Protein AF-A0A941FRT3-F1 (afdb_monomer)

InterPro domains:
  IPR001264 Glycosyl transferase, family 51 [PF00912] (46-87)
  IPR023346 Lysozyme-like domain superfamily [SSF53955] (35-87)
  IPR050396 Glycosyltransferase 51/Transpeptidase [PTHR32282] (4-87)

Organism: NCBI:txid450367

Solvent-accessible surface area (backbone atoms only — not comparable to full-atom values): 5741 Å² total; per-residue (Å²): 113,71,67,61,54,52,52,53,51,51,51,51,52,52,50,52,51,48,56,62,61,71,59,67,70,82,87,58,84,64,62,83,72,60,69,74,72,60,50,76,40,62,49,98,87,67,48,84,70,49,72,53,62,98,59,102,66,78,85,73,60,78,85,76,50,55,67,70,57,57,50,53,51,34,62,72,79,40,74,50,62,91,79,48,96,72,134

Foldseek 3Di:
DVVVVVVVVVVVVVVVVVVVVVPDDDDCVCVVVPQDDFQFDADPVGHGPDTDDPDPDDDDDPVPDDPVVVCVCCVPPPVCPVPDPDD

Mean predicted aligned error: 11.29 Å

Structure (mmCIF, N/CA/C/O backbone):
data_AF-A0A941FRT3-F1
#
_entry.id   AF-A0A941FRT3-F1
#
loop_
_atom_site.group_PDB
_atom_site.id
_atom_site.type_symbol
_atom_site.label_atom_id
_atom_site.label_alt_id
_atom_site.label_comp_id
_atom_site.label_asym_id
_atom_site.label_entity_id
_atom_site.label_seq_id
_atom_site.pdbx_PDB_ins_code
_atom_site.Cartn_x
_atom_site.Cartn_y
_atom_site.Cartn_z
_atom_site.occupancy
_atom_site.B_iso_or_equiv
_atom_site.auth_seq_id
_atom_site.auth_comp_id
_atom_site.auth_asym_id
_atom_site.auth_atom_id
_atom_site.pdbx_PDB_model_num
ATOM 1 N N . MET A 1 1 ? 31.499 -10.343 -47.137 1.00 62.75 1 MET A N 1
ATOM 2 C CA . MET A 1 1 ? 30.028 -10.460 -46.967 1.00 62.75 1 MET A CA 1
ATOM 3 C C . MET A 1 1 ? 29.638 -11.306 -45.753 1.00 62.75 1 MET A C 1
ATOM 5 O O . MET A 1 1 ? 28.957 -10.782 -44.887 1.00 62.75 1 MET A O 1
ATOM 9 N N . LYS A 1 2 ? 30.104 -12.560 -45.620 1.00 80.44 2 LYS A N 1
ATOM 10 C CA . LYS A 1 2 ? 29.734 -13.452 -44.496 1.00 80.44 2 LYS A CA 1
ATOM 11 C C . LYS A 1 2 ? 30.158 -12.940 -43.106 1.00 80.44 2 LYS A C 1
ATOM 13 O O . LYS A 1 2 ? 29.367 -12.997 -42.179 1.00 80.44 2 LYS A O 1
ATOM 18 N N . LEU A 1 3 ? 31.367 -12.382 -42.977 1.00 88.56 3 LEU A N 1
ATOM 19 C CA . LEU A 1 3 ? 31.876 -11.875 -41.693 1.00 88.56 3 LEU A CA 1
ATOM 20 C C . LEU A 1 3 ? 31.069 -10.675 -41.161 1.00 88.56 3 LEU A C 1
ATOM 22 O O . LEU A 1 3 ? 30.765 -10.618 -39.978 1.00 88.56 3 LEU A O 1
ATOM 26 N N . GLY A 1 4 ? 30.660 -9.757 -42.043 1.00 90.25 4 GLY A N 1
ATOM 27 C CA . GLY A 1 4 ? 29.823 -8.613 -41.665 1.00 90.25 4 GLY A CA 1
ATOM 28 C C . GLY A 1 4 ? 28.432 -9.033 -41.184 1.00 90.25 4 GLY A C 1
ATOM 29 O O . GLY A 1 4 ? 27.947 -8.506 -40.191 1.00 90.25 4 GLY A O 1
ATOM 30 N N . LEU A 1 5 ? 27.830 -10.041 -41.830 1.00 93.19 5 LEU A N 1
ATOM 31 C CA . LEU A 1 5 ? 26.552 -10.620 -41.401 1.00 93.19 5 LEU A CA 1
ATOM 32 C C . LEU A 1 5 ? 26.649 -11.225 -39.991 1.00 93.19 5 LEU A C 1
ATOM 34 O O . LEU A 1 5 ? 25.759 -11.024 -39.171 1.00 93.19 5 LEU A O 1
ATOM 38 N N . ILE A 1 6 ? 27.748 -11.928 -39.700 1.00 94.25 6 ILE A N 1
ATOM 39 C CA . ILE A 1 6 ? 27.993 -12.543 -38.388 1.00 94.25 6 ILE A CA 1
ATOM 40 C C . ILE A 1 6 ? 28.131 -11.472 -37.298 1.00 94.25 6 ILE A C 1
ATOM 42 O O . ILE A 1 6 ? 27.553 -11.622 -36.226 1.00 94.25 6 ILE A O 1
ATOM 46 N N . ILE A 1 7 ? 28.840 -10.375 -37.576 1.00 95.31 7 ILE A N 1
ATOM 47 C CA . ILE A 1 7 ? 29.008 -9.269 -36.620 1.00 95.31 7 ILE A CA 1
ATOM 48 C C . ILE A 1 7 ? 27.664 -8.591 -36.322 1.00 95.31 7 ILE A C 1
ATOM 50 O O . ILE A 1 7 ? 27.347 -8.348 -35.160 1.00 95.31 7 ILE A O 1
ATOM 54 N N . ILE A 1 8 ? 26.845 -8.337 -37.346 1.00 95.44 8 ILE A N 1
ATOM 55 C CA . ILE A 1 8 ? 25.513 -7.737 -37.170 1.00 95.44 8 ILE A CA 1
ATOM 56 C C . ILE A 1 8 ? 24.613 -8.647 -36.329 1.00 95.44 8 ILE A C 1
ATOM 58 O O . ILE A 1 8 ? 23.938 -8.173 -35.417 1.00 95.44 8 ILE A O 1
ATOM 62 N N . LEU A 1 9 ? 24.634 -9.956 -36.595 1.00 95.12 9 LEU A N 1
ATOM 63 C CA . LEU A 1 9 ? 23.851 -10.922 -35.831 1.00 95.12 9 LEU A CA 1
ATOM 64 C C . LEU A 1 9 ? 24.309 -10.987 -34.367 1.00 95.12 9 LEU A C 1
ATOM 66 O O . LEU A 1 9 ? 23.473 -11.023 -33.469 1.00 95.12 9 LEU A O 1
ATOM 70 N N . ALA A 1 10 ? 25.620 -10.941 -34.116 1.00 94.94 10 ALA A N 1
ATOM 71 C CA . ALA A 1 10 ? 26.166 -10.916 -32.762 1.00 94.94 10 ALA A CA 1
ATOM 72 C C . ALA A 1 10 ? 25.723 -9.662 -31.989 1.00 94.94 10 ALA A C 1
ATOM 74 O O . ALA A 1 10 ? 25.285 -9.771 -30.845 1.00 94.94 10 ALA A O 1
ATOM 75 N N . ILE A 1 11 ? 25.758 -8.486 -32.625 1.00 95.81 11 ILE A N 1
ATOM 76 C CA . ILE A 1 11 ? 25.280 -7.233 -32.021 1.00 95.81 11 ILE A CA 1
ATOM 77 C C . ILE A 1 11 ? 23.776 -7.307 -31.734 1.00 95.81 11 ILE A C 1
ATOM 79 O O . ILE A 1 11 ? 23.344 -6.896 -30.660 1.00 95.81 11 ILE A O 1
ATOM 83 N N . ALA A 1 12 ? 22.980 -7.869 -32.648 1.00 95.38 12 ALA A N 1
ATOM 84 C CA . ALA A 1 12 ? 21.541 -8.028 -32.452 1.00 95.38 12 ALA A CA 1
ATOM 85 C C . ALA A 1 12 ? 21.214 -8.964 -31.276 1.00 95.38 12 ALA A C 1
ATOM 87 O O . ALA A 1 12 ? 20.328 -8.658 -30.483 1.00 95.38 12 ALA A O 1
ATOM 88 N N . VAL A 1 13 ? 21.948 -10.071 -31.125 1.00 95.75 13 VAL A N 1
ATOM 89 C CA . VAL A 1 13 ? 21.770 -11.012 -30.006 1.00 95.75 13 VAL A CA 1
ATOM 90 C C . VAL A 1 13 ? 22.162 -10.368 -28.677 1.00 95.75 13 VAL A C 1
ATOM 92 O O . VAL A 1 13 ? 21.411 -10.471 -27.709 1.00 95.75 13 VAL A O 1
ATOM 95 N N . VAL A 1 14 ? 23.295 -9.661 -28.630 1.00 95.06 14 VAL A N 1
ATOM 96 C CA . VAL A 1 14 ? 23.726 -8.934 -27.425 1.00 95.06 14 VAL A CA 1
ATOM 97 C C . VAL A 1 14 ? 22.732 -7.823 -27.074 1.00 95.06 14 VAL A C 1
ATOM 99 O O . VAL A 1 14 ? 22.383 -7.673 -25.907 1.00 95.06 14 VAL A O 1
ATOM 102 N N . GLY A 1 15 ? 22.227 -7.091 -28.070 1.00 92.50 15 GLY A N 1
ATOM 103 C CA . GLY A 1 15 ? 21.216 -6.049 -27.885 1.00 92.50 15 GLY A CA 1
ATOM 104 C C . GLY A 1 15 ? 19.864 -6.592 -27.414 1.00 92.50 15 GLY A C 1
ATOM 105 O O . GLY A 1 15 ? 19.245 -6.022 -26.524 1.00 92.50 15 GLY A O 1
ATOM 106 N N . ALA A 1 16 ? 19.409 -7.723 -27.953 1.00 90.31 16 ALA A N 1
ATOM 107 C CA . ALA A 1 16 ? 18.190 -8.374 -27.480 1.00 90.31 16 ALA A CA 1
ATOM 108 C C . ALA A 1 16 ? 18.359 -8.907 -26.047 1.00 90.31 16 ALA A C 1
ATOM 110 O O . ALA A 1 16 ? 17.481 -8.715 -25.209 1.00 90.31 16 ALA A O 1
ATOM 111 N N . GLY A 1 17 ? 19.504 -9.528 -25.748 1.00 88.62 17 GLY A N 1
ATOM 112 C CA . GLY A 1 17 ? 19.826 -10.027 -24.413 1.00 88.62 17 GLY A CA 1
ATOM 113 C C . GLY A 1 17 ? 19.911 -8.914 -23.368 1.00 88.62 17 GLY A C 1
ATOM 114 O O . GLY A 1 17 ? 19.378 -9.070 -22.272 1.00 88.62 17 GLY A O 1
ATOM 115 N N . SER A 1 18 ? 20.511 -7.771 -23.711 1.00 85.50 18 SER A N 1
ATOM 116 C CA . SER A 1 18 ? 20.583 -6.622 -22.805 1.00 85.50 18 SER A CA 1
ATOM 117 C C . SER A 1 18 ? 19.204 -6.015 -22.549 1.00 85.50 18 SER A C 1
ATOM 119 O O . SER A 1 18 ? 18.866 -5.768 -21.395 1.00 85.50 18 SER A O 1
ATOM 121 N N . LEU A 1 19 ? 18.366 -5.856 -23.579 1.00 83.38 19 LEU A N 1
ATOM 122 C CA . LEU A 1 19 ? 16.989 -5.375 -23.412 1.00 83.38 19 LEU A CA 1
ATOM 123 C C . LEU A 1 19 ? 16.174 -6.284 -22.484 1.00 83.38 19 LEU A C 1
ATOM 125 O O . LEU A 1 19 ? 15.441 -5.782 -21.639 1.00 83.38 19 LEU A O 1
ATOM 129 N N . LEU A 1 20 ? 16.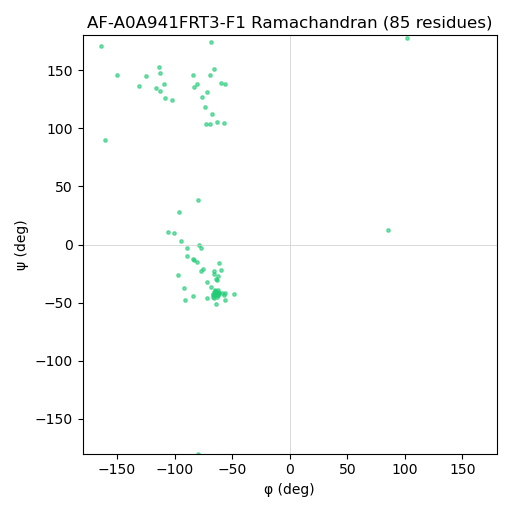318 -7.606 -22.609 1.00 81.38 20 LEU A N 1
ATOM 130 C CA . LEU A 1 20 ? 15.650 -8.564 -21.724 1.00 81.38 20 LEU A CA 1
ATOM 131 C C . LEU A 1 20 ? 16.202 -8.525 -20.292 1.00 81.38 20 LEU A C 1
ATOM 133 O O . LEU A 1 20 ? 15.431 -8.649 -19.346 1.00 81.38 20 LEU A O 1
ATOM 137 N N . TYR A 1 21 ? 17.510 -8.319 -20.124 1.00 80.81 21 TYR A N 1
ATOM 138 C CA . TYR A 1 21 ? 18.143 -8.195 -18.810 1.00 80.81 21 TYR A CA 1
ATOM 139 C C . TYR A 1 21 ? 17.677 -6.938 -18.061 1.00 80.81 21 TYR A C 1
ATOM 141 O O . TYR A 1 21 ? 17.291 -7.016 -16.898 1.00 80.81 21 TYR A O 1
ATOM 149 N N . PHE A 1 22 ? 17.635 -5.789 -18.742 1.00 76.12 22 PHE A N 1
ATOM 150 C CA . PHE A 1 22 ? 17.200 -4.515 -18.156 1.00 76.12 22 PHE A CA 1
ATOM 151 C C . PHE A 1 22 ? 15.676 -4.380 -18.014 1.00 76.12 22 PHE A C 1
ATOM 153 O O . PHE A 1 22 ? 15.204 -3.393 -17.461 1.00 76.12 22 PHE A O 1
ATOM 160 N N . ARG A 1 23 ? 14.894 -5.365 -18.474 1.00 70.94 23 ARG A N 1
ATOM 161 C CA . ARG A 1 23 ? 13.441 -5.427 -18.247 1.00 70.94 23 ARG A CA 1
ATOM 162 C C . ARG A 1 23 ? 13.044 -5.930 -16.859 1.00 70.94 23 ARG A C 1
ATOM 164 O O . ARG A 1 23 ? 11.846 -6.017 -16.598 1.00 70.94 23 ARG A O 1
ATOM 171 N N . GLN A 1 24 ? 13.988 -6.281 -15.984 1.00 67.31 24 GLN A N 1
ATOM 172 C CA . GLN A 1 24 ? 13.650 -6.598 -14.596 1.00 67.31 24 GLN A CA 1
ATOM 173 C C . GLN A 1 24 ? 13.061 -5.347 -13.930 1.00 67.31 24 GLN A C 1
ATOM 175 O O . GLN A 1 24 ? 13.769 -4.379 -13.667 1.00 67.31 24 GLN A O 1
ATOM 180 N N . GLY A 1 25 ? 11.740 -5.351 -13.736 1.00 68.88 25 GLY A N 1
ATOM 181 C CA . GLY A 1 25 ? 11.032 -4.325 -12.976 1.00 68.88 25 GLY A CA 1
ATOM 182 C C . GLY A 1 25 ? 11.382 -4.391 -11.488 1.00 68.88 25 GLY A C 1
ATOM 183 O O . GLY A 1 25 ? 12.081 -5.300 -11.040 1.00 68.88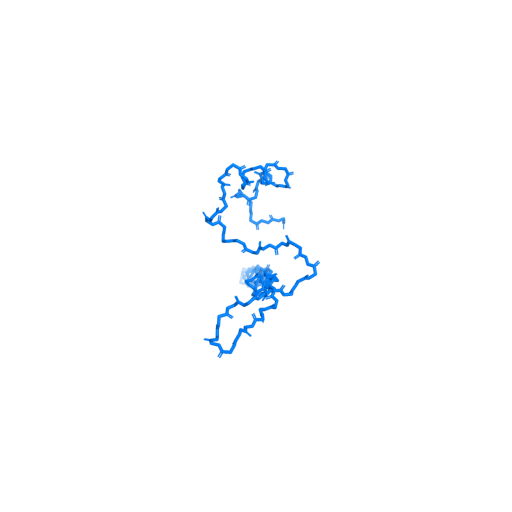 25 GLY A O 1
ATOM 184 N N . ALA A 1 26 ? 10.889 -3.426 -10.715 1.00 70.00 26 ALA A N 1
ATOM 185 C CA . ALA A 1 26 ? 11.024 -3.458 -9.264 1.00 70.00 26 ALA A CA 1
ATOM 186 C C . ALA A 1 26 ? 10.354 -4.719 -8.685 1.00 70.00 26 ALA A C 1
ATOM 188 O O . ALA A 1 26 ? 9.266 -5.101 -9.120 1.00 70.00 26 ALA A O 1
ATOM 189 N N . ASP A 1 27 ? 10.992 -5.353 -7.698 1.00 72.06 27 ASP A N 1
ATOM 190 C CA . ASP A 1 27 ? 10.362 -6.426 -6.931 1.00 72.06 27 ASP A CA 1
ATOM 191 C C . ASP A 1 27 ? 9.250 -5.831 -6.059 1.00 72.06 27 ASP A C 1
ATOM 193 O O . ASP A 1 27 ? 9.500 -5.170 -5.050 1.00 72.06 27 ASP A O 1
ATOM 197 N N . ILE A 1 28 ? 8.008 -6.038 -6.493 1.00 70.31 28 ILE A N 1
ATOM 198 C CA . ILE A 1 28 ? 6.802 -5.538 -5.828 1.00 70.31 28 ILE A CA 1
ATOM 199 C C . ILE A 1 28 ? 6.184 -6.557 -4.868 1.00 70.31 28 ILE A C 1
ATOM 201 O O . ILE A 1 28 ? 5.150 -6.271 -4.266 1.00 70.31 28 ILE A O 1
ATOM 205 N N . SER A 1 29 ? 6.810 -7.722 -4.679 1.00 72.19 29 SER A N 1
ATOM 206 C CA . SER A 1 29 ? 6.267 -8.815 -3.854 1.00 72.19 29 SER A CA 1
ATOM 207 C C . SER A 1 29 ? 6.023 -8.401 -2.396 1.00 72.19 29 SER A C 1
ATOM 209 O O . SER A 1 29 ? 5.218 -9.002 -1.690 1.00 72.19 29 SER A O 1
ATOM 211 N N . HIS A 1 30 ? 6.702 -7.349 -1.933 1.00 67.12 30 HIS A N 1
ATOM 212 C CA . HIS A 1 30 ? 6.568 -6.814 -0.580 1.00 67.12 30 HIS A CA 1
ATOM 213 C C . HIS A 1 30 ? 5.484 -5.735 -0.423 1.00 67.12 30 HIS A C 1
ATOM 215 O O . HIS A 1 30 ? 5.155 -5.387 0.711 1.00 67.12 30 HIS A O 1
ATOM 221 N N . LEU A 1 31 ? 4.905 -5.219 -1.515 1.00 68.00 31 LEU A N 1
ATOM 222 C CA . LEU A 1 31 ? 3.882 -4.168 -1.445 1.00 68.00 31 LEU A CA 1
ATOM 223 C C . LEU A 1 31 ? 2.543 -4.689 -0.905 1.00 68.00 31 LEU A C 1
ATOM 225 O O . LEU A 1 31 ? 1.863 -3.963 -0.183 1.00 68.00 31 LEU A O 1
ATOM 22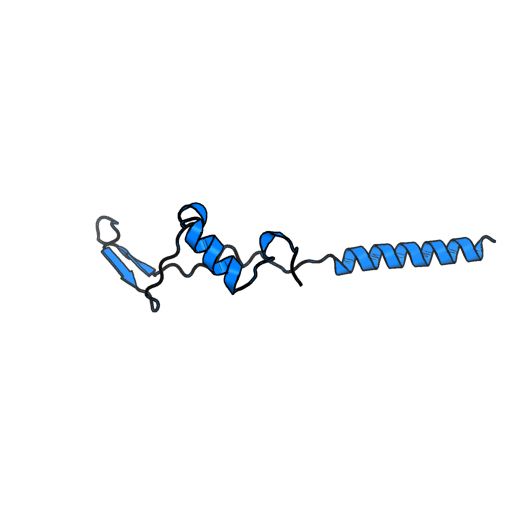9 N N . GLU A 1 32 ? 2.192 -5.951 -1.170 1.00 61.31 32 GLU A N 1
ATOM 230 C CA . GLU A 1 32 ? 0.919 -6.528 -0.703 1.00 61.31 32 GLU A CA 1
ATOM 231 C C . GLU A 1 32 ? 0.830 -6.658 0.826 1.00 61.31 32 GLU A C 1
ATOM 233 O O . GLU A 1 32 ? -0.257 -6.603 1.390 1.00 61.31 32 GLU A O 1
ATOM 238 N N . ASN A 1 33 ? 1.967 -6.764 1.521 1.00 56.94 33 ASN A N 1
ATOM 239 C CA . ASN A 1 33 ? 2.013 -6.976 2.973 1.00 56.94 33 ASN A CA 1
ATOM 240 C C . ASN A 1 33 ? 2.293 -5.693 3.778 1.00 56.94 33 ASN A C 1
ATOM 242 O O . ASN A 1 33 ? 2.568 -5.757 4.975 1.00 56.94 33 ASN A O 1
ATOM 246 N N . SER A 1 34 ? 2.267 -4.521 3.136 1.00 56.25 34 SER A N 1
ATOM 247 C CA . SER A 1 34 ? 2.722 -3.265 3.749 1.00 56.25 34 SER A CA 1
ATOM 248 C C . SER A 1 34 ? 1.680 -2.562 4.625 1.00 56.25 34 SER A C 1
ATOM 250 O O . SER A 1 34 ? 2.038 -1.616 5.336 1.00 56.25 34 SER A O 1
ATOM 252 N N . LEU A 1 35 ? 0.403 -2.944 4.577 1.00 63.00 35 LEU A N 1
ATOM 253 C CA . LEU A 1 35 ? -0.591 -2.309 5.438 1.00 63.00 35 LEU A CA 1
ATOM 254 C C . LEU A 1 35 ? -0.354 -2.795 6.870 1.00 63.00 35 LEU A C 1
ATOM 256 O O . LEU A 1 35 ? -0.663 -3.934 7.207 1.00 63.00 35 LEU A O 1
ATOM 260 N N . GLN A 1 36 ? 0.240 -1.936 7.703 1.00 62.53 36 GLN A N 1
ATOM 261 C CA . GLN A 1 36 ? 0.416 -2.201 9.129 1.00 62.53 36 GLN A CA 1
ATOM 262 C C . GLN A 1 36 ? -0.956 -2.461 9.750 1.00 62.53 36 GLN A C 1
ATOM 264 O O . GLN A 1 36 ? -1.737 -1.534 9.957 1.00 62.53 36 GLN A O 1
ATOM 269 N N . GLN A 1 37 ? -1.254 -3.727 10.029 1.00 69.88 37 GLN A N 1
ATOM 270 C CA . GLN A 1 37 ? -2.453 -4.093 10.764 1.00 69.88 37 GLN A CA 1
ATOM 271 C C . GLN A 1 37 ? -2.182 -3.951 12.264 1.00 69.88 37 GLN A C 1
ATOM 273 O O . GLN A 1 37 ? -1.113 -4.350 12.739 1.00 69.88 37 GLN A O 1
ATOM 278 N N . PRO A 1 38 ? -3.118 -3.363 13.023 1.00 80.19 38 PRO A N 1
ATOM 279 C CA . PRO A 1 38 ? -2.964 -3.243 14.460 1.00 80.19 38 PRO A CA 1
ATOM 280 C C . PRO A 1 38 ? -2.993 -4.630 15.120 1.00 80.19 38 PRO A C 1
ATOM 282 O O . PRO A 1 38 ? -3.652 -5.554 14.640 1.00 80.19 38 PRO A O 1
ATOM 285 N N . THR A 1 39 ? -2.318 -4.782 16.259 1.00 86.56 39 THR A N 1
ATOM 286 C CA . THR A 1 39 ? -2.362 -6.035 17.027 1.00 86.56 39 THR A CA 1
ATOM 287 C C . THR A 1 39 ? -3.715 -6.163 17.725 1.00 86.56 39 THR A C 1
ATOM 289 O O . THR A 1 39 ? -4.043 -5.333 18.572 1.00 86.56 39 THR A O 1
ATOM 292 N N . GLY A 1 40 ? -4.491 -7.201 17.409 1.00 89.25 40 GLY A N 1
ATOM 293 C CA . GLY A 1 40 ? -5.783 -7.475 18.050 1.00 89.25 40 GLY A CA 1
ATOM 294 C C . GLY A 1 40 ? -5.655 -8.169 19.412 1.00 89.25 40 GLY A C 1
ATOM 295 O O . GLY A 1 40 ? -4.855 -9.089 19.578 1.00 89.25 40 GLY A O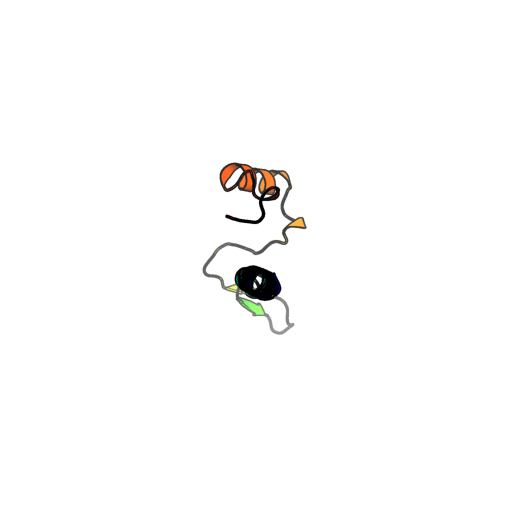 1
ATOM 296 N N . ILE A 1 41 ? -6.465 -7.744 20.378 1.00 92.69 41 ILE A N 1
ATOM 297 C CA . ILE A 1 41 ? -6.660 -8.372 21.690 1.00 92.69 41 ILE A CA 1
ATOM 298 C C . ILE A 1 41 ? -8.045 -9.019 21.688 1.00 92.69 41 ILE A C 1
ATOM 300 O O . ILE A 1 41 ? -9.031 -8.332 21.425 1.00 92.69 41 ILE A O 1
ATOM 304 N N . TYR A 1 42 ? -8.120 -10.308 22.016 1.00 95.75 42 TYR A N 1
ATOM 305 C CA . TYR A 1 42 ? -9.357 -11.091 21.997 1.00 95.75 42 TYR A CA 1
ATOM 306 C C . TYR A 1 42 ? -9.790 -11.498 23.411 1.00 95.75 42 TYR A C 1
ATOM 308 O O . TYR A 1 42 ? -8.941 -11.701 24.283 1.00 95.75 42 TYR A O 1
ATOM 316 N N . ASP A 1 43 ? -11.100 -11.595 23.637 1.00 95.88 43 ASP A N 1
ATOM 317 C CA . ASP A 1 43 ? -11.668 -12.125 24.880 1.00 95.88 43 ASP A CA 1
ATOM 318 C C . ASP A 1 43 ? -11.659 -13.670 24.920 1.00 95.88 43 ASP A C 1
ATOM 320 O O . ASP A 1 43 ? -11.179 -14.338 24.003 1.00 95.88 43 ASP A O 1
ATOM 324 N N . LEU A 1 44 ? -12.163 -14.249 26.018 1.00 96.56 44 LEU A N 1
ATOM 325 C CA . LEU A 1 44 ? -12.214 -15.706 26.219 1.00 96.56 44 LEU A CA 1
ATOM 326 C C . LEU A 1 44 ? -13.147 -16.423 25.233 1.00 96.56 44 LEU A C 1
ATOM 328 O O . LEU A 1 44 ? -12.964 -17.615 24.991 1.00 96.56 44 LEU A O 1
ATOM 332 N N . ASP A 1 45 ? -14.116 -15.702 24.672 1.00 96.88 45 ASP A N 1
ATOM 333 C CA . ASP A 1 45 ? -15.074 -16.211 23.693 1.00 96.88 45 ASP A CA 1
ATOM 334 C C . ASP A 1 45 ? -14.548 -16.055 22.250 1.00 96.88 45 ASP A C 1
ATOM 336 O O . ASP A 1 45 ? -15.178 -16.518 21.299 1.00 96.88 45 ASP A O 1
ATOM 340 N N . GLY A 1 46 ? -13.369 -15.442 22.079 1.00 94.62 46 GLY A N 1
ATOM 341 C CA . GLY A 1 46 ? -12.714 -15.219 20.792 1.00 94.62 46 GLY A CA 1
ATOM 342 C C . GLY A 1 46 ? -13.165 -13.951 20.064 1.00 94.62 46 GLY A C 1
ATOM 343 O O . GLY A 1 46 ? -12.832 -13.787 18.889 1.00 94.62 46 GLY A O 1
ATOM 344 N N . ASN A 1 47 ? -13.891 -13.042 20.721 1.00 96.19 47 ASN A N 1
ATOM 345 C CA . ASN A 1 47 ? -14.297 -11.771 20.119 1.00 96.19 47 ASN A CA 1
ATOM 346 C C . ASN A 1 47 ? -13.185 -10.724 20.240 1.00 96.19 47 ASN A C 1
ATOM 348 O O . ASN A 1 47 ? -12.460 -10.680 21.236 1.00 96.19 47 ASN A O 1
ATOM 352 N N . LEU A 1 48 ? -13.063 -9.847 19.238 1.00 91.75 48 LEU A N 1
ATOM 353 C CA . LEU A 1 48 ? -12.112 -8.736 19.268 1.00 91.75 48 LEU A CA 1
ATOM 354 C C . LEU A 1 48 ? -12.530 -7.725 20.345 1.00 91.75 48 LEU A C 1
ATOM 356 O O . LEU A 1 48 ? -13.546 -7.046 20.214 1.00 91.75 48 LEU A O 1
ATOM 360 N N . ALA A 1 49 ? -11.726 -7.615 21.397 1.00 92.75 49 ALA A N 1
ATOM 361 C CA . ALA A 1 49 ? -11.973 -6.722 22.522 1.00 92.75 49 ALA A CA 1
ATOM 362 C C . ALA A 1 49 ? -11.305 -5.352 22.336 1.00 92.75 49 ALA A C 1
ATOM 364 O O . ALA A 1 49 ? -11.855 -4.332 22.749 1.00 92.75 49 ALA A O 1
ATOM 365 N N . SER A 1 50 ? -10.100 -5.313 21.755 1.00 88.88 50 SER A N 1
ATOM 366 C CA . SER A 1 50 ? -9.354 -4.069 21.525 1.00 88.88 50 SER A CA 1
ATOM 367 C C . SER A 1 50 ? -8.221 -4.259 20.514 1.00 88.88 50 SER A C 1
ATOM 369 O O . SER A 1 50 ? -7.882 -5.382 20.148 1.00 88.88 50 SER A O 1
ATOM 371 N N . THR A 1 51 ? -7.603 -3.161 20.085 1.00 87.19 51 THR A N 1
ATOM 372 C CA . THR A 1 51 ? -6.461 -3.140 19.166 1.00 87.19 51 THR A CA 1
ATOM 373 C C . THR A 1 51 ? -5.338 -2.258 19.706 1.00 87.19 51 THR A C 1
ATOM 375 O O . THR A 1 51 ? -5.589 -1.137 20.151 1.00 87.19 51 THR A O 1
ATOM 378 N N . ILE A 1 52 ? -4.091 -2.722 19.622 1.00 86.56 52 ILE A N 1
ATOM 379 C CA . ILE A 1 52 ? -2.895 -1.931 19.933 1.00 86.56 52 ILE A CA 1
ATOM 380 C C . ILE A 1 52 ? -2.246 -1.474 18.628 1.00 86.56 52 ILE A C 1
ATOM 382 O O . ILE A 1 52 ? -1.865 -2.289 17.788 1.00 86.56 52 ILE A O 1
ATOM 386 N N . THR A 1 53 ? -2.061 -0.163 18.491 1.00 79.56 53 THR A N 1
ATOM 387 C CA . THR A 1 53 ? -1.309 0.446 17.392 1.00 79.56 53 THR A CA 1
ATOM 388 C C . THR A 1 53 ? -0.647 1.742 17.845 1.00 79.56 53 THR A C 1
ATOM 390 O O . THR A 1 53 ? -1.185 2.469 18.680 1.00 79.56 53 THR A O 1
ATOM 393 N N . ALA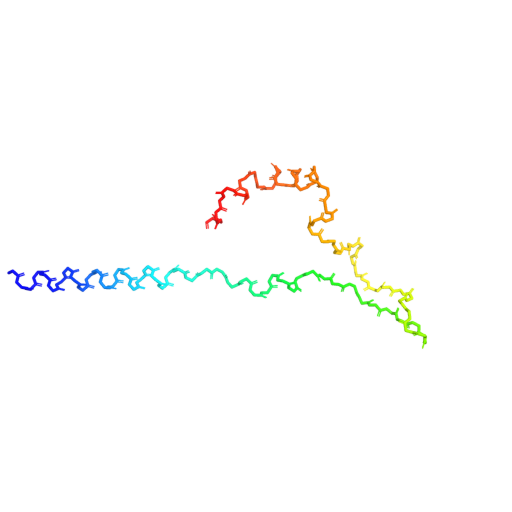 A 1 54 ? 0.534 2.032 17.296 1.00 76.88 54 ALA A N 1
ATOM 394 C CA . ALA A 1 54 ? 1.205 3.318 17.482 1.00 76.88 54 ALA A CA 1
ATOM 395 C C . ALA A 1 54 ? 0.559 4.439 16.646 1.00 76.88 54 ALA A C 1
ATOM 397 O O . ALA A 1 54 ? 0.705 5.615 16.972 1.00 76.88 54 ALA A O 1
ATOM 398 N N . ASN A 1 55 ? -0.177 4.073 15.593 1.00 71.06 55 ASN A N 1
ATOM 399 C CA . ASN A 1 55 ? -0.788 4.990 14.638 1.00 71.06 55 ASN A CA 1
ATOM 400 C C . ASN A 1 55 ? -2.313 4.883 14.698 1.00 71.06 55 ASN A C 1
ATOM 402 O O . ASN A 1 55 ? -2.857 3.784 14.653 1.00 71.06 55 ASN A O 1
ATOM 406 N N . LYS A 1 56 ? -3.020 6.018 14.719 1.00 72.31 56 LYS A N 1
ATOM 407 C CA . LYS A 1 56 ? -4.493 6.068 14.612 1.00 72.31 56 LYS A CA 1
ATOM 408 C C . LYS A 1 56 ? -4.980 5.915 13.163 1.00 72.31 56 LYS A C 1
ATOM 410 O O . LYS A 1 56 ? -5.895 6.615 12.741 1.00 72.31 56 LYS A O 1
ATOM 415 N N . SER A 1 57 ? -4.321 5.056 12.400 1.00 74.31 57 SER A N 1
ATOM 416 C CA . SER A 1 57 ? -4.626 4.815 10.995 1.00 74.31 57 SER A CA 1
ATOM 417 C C . SER A 1 57 ? -5.159 3.401 10.863 1.00 74.31 57 SER A C 1
ATOM 419 O O . SER A 1 57 ? -4.553 2.467 11.386 1.00 74.31 57 SER A O 1
ATOM 421 N N . GLU A 1 58 ? -6.267 3.253 10.154 1.00 75.12 58 GLU A N 1
ATOM 422 C CA . GLU A 1 58 ? -6.832 1.954 9.810 1.00 75.12 58 GLU A CA 1
ATOM 423 C C . GLU A 1 58 ? -6.638 1.724 8.312 1.00 75.12 58 GLU A C 1
ATOM 425 O O . GLU A 1 58 ? -6.776 2.647 7.506 1.00 75.12 58 GLU A O 1
ATOM 430 N N . GLY A 1 59 ? -6.257 0.501 7.944 1.00 77.50 59 GLY A N 1
ATOM 431 C CA . GLY A 1 59 ? -6.229 0.093 6.546 1.00 77.50 59 GLY A CA 1
ATOM 432 C C . GLY A 1 59 ? -7.658 -0.077 6.042 1.00 77.50 59 GLY A C 1
ATOM 433 O O . GLY A 1 59 ? -8.457 -0.744 6.690 1.00 77.50 59 GLY A O 1
ATOM 434 N N . VAL A 1 60 ? -7.959 0.513 4.891 1.00 84.88 60 VAL A N 1
ATOM 435 C CA . VAL A 1 60 ? -9.253 0.410 4.211 1.00 84.88 60 VAL A CA 1
ATOM 436 C C . VAL A 1 60 ? -9.015 -0.090 2.791 1.00 84.88 60 VAL A C 1
ATOM 438 O O . VAL A 1 60 ? -7.974 0.224 2.198 1.00 84.88 60 VAL A O 1
ATOM 441 N N . ALA A 1 61 ? -9.930 -0.893 2.249 1.00 86.69 61 ALA A N 1
ATOM 442 C CA . ALA A 1 61 ? -9.782 -1.371 0.884 1.00 86.69 61 ALA A CA 1
ATOM 443 C C . ALA A 1 61 ? -9.974 -0.211 -0.112 1.00 86.69 61 ALA A C 1
ATOM 445 O O . ALA A 1 61 ? -10.735 0.728 0.120 1.00 86.69 61 ALA A O 1
ATOM 446 N N . ILE A 1 62 ? -9.243 -0.234 -1.230 1.00 90.12 62 ILE A N 1
ATOM 447 C CA . ILE A 1 62 ? -9.223 0.876 -2.202 1.00 90.12 62 ILE A CA 1
ATOM 448 C C . ILE A 1 62 ? -10.596 1.147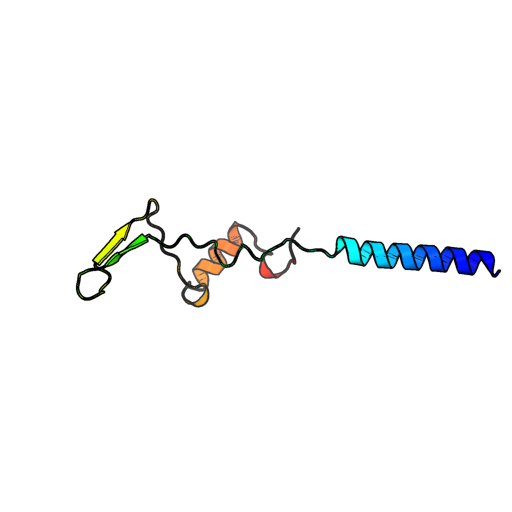 -2.842 1.00 90.12 62 ILE A C 1
ATOM 450 O O . ILE A 1 62 ? -10.884 2.269 -3.262 1.00 90.12 62 ILE A O 1
ATOM 454 N N . ASP A 1 63 ? -11.442 0.126 -2.924 1.00 94.00 63 ASP A N 1
ATOM 455 C CA . ASP A 1 63 ? -12.813 0.178 -3.431 1.00 94.00 63 ASP A CA 1
ATOM 456 C C . ASP A 1 63 ? -13.802 0.795 -2.433 1.00 94.00 63 ASP A C 1
ATOM 458 O O . ASP A 1 63 ? -14.816 1.354 -2.851 1.00 94.00 63 ASP A O 1
ATOM 462 N N . GLU A 1 64 ? -13.478 0.785 -1.141 1.00 95.31 64 GLU A N 1
ATOM 463 C CA . GLU A 1 64 ? -14.235 1.485 -0.098 1.00 95.31 64 GLU A CA 1
ATOM 464 C C . GLU A 1 64 ? -13.892 2.988 -0.037 1.00 95.31 64 GLU A C 1
ATOM 466 O O . GLU A 1 64 ? -14.631 3.778 0.557 1.00 95.31 64 GLU A O 1
ATOM 471 N N . ILE A 1 65 ? -12.792 3.418 -0.673 1.00 94.69 65 ILE A N 1
ATOM 472 C CA . ILE A 1 65 ? -12.379 4.825 -0.695 1.00 94.69 65 ILE A CA 1
ATOM 473 C C . ILE A 1 65 ? -13.248 5.629 -1.680 1.00 94.69 65 ILE A C 1
ATOM 475 O O . ILE A 1 65 ? -13.294 5.306 -2.874 1.00 94.69 65 ILE A O 1
ATOM 479 N N . PRO A 1 66 ? -13.870 6.746 -1.241 1.00 97.56 66 PRO A N 1
ATOM 480 C CA . PRO A 1 66 ? -14.651 7.603 -2.122 1.00 97.56 66 PRO A CA 1
ATOM 481 C C . PRO A 1 66 ? -13.853 8.106 -3.326 1.00 97.56 66 PRO A C 1
ATOM 483 O O . PRO A 1 66 ? -12.715 8.559 -3.202 1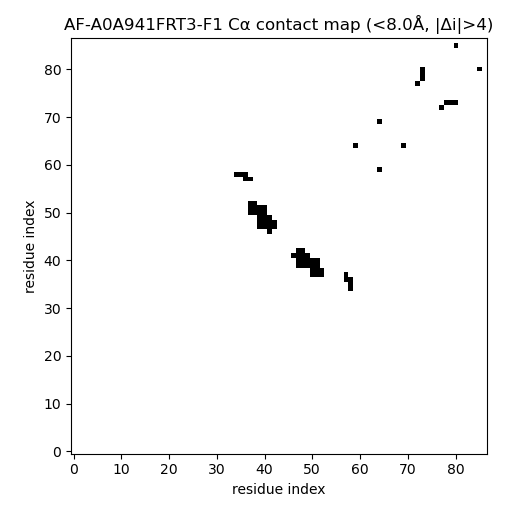.00 97.56 66 PRO A O 1
ATOM 486 N N . GLU A 1 67 ? -14.490 8.108 -4.496 1.00 97.12 67 GLU A N 1
ATOM 487 C CA . GLU A 1 67 ? -13.845 8.487 -5.758 1.00 97.12 67 GLU A CA 1
ATOM 488 C C . GLU A 1 67 ? -13.218 9.888 -5.713 1.00 97.12 67 GLU A C 1
ATOM 490 O O . GLU A 1 67 ? -12.078 10.078 -6.127 1.00 97.12 67 GLU A O 1
ATOM 495 N N . HIS A 1 68 ? -13.912 10.852 -5.106 1.00 97.81 68 HIS A N 1
ATOM 496 C CA . HIS A 1 68 ? -13.400 12.213 -4.946 1.00 97.81 68 HIS A CA 1
ATOM 497 C C . HIS A 1 68 ? -12.137 12.282 -4.069 1.00 97.81 68 HIS A C 1
ATOM 499 O O . HIS A 1 68 ? -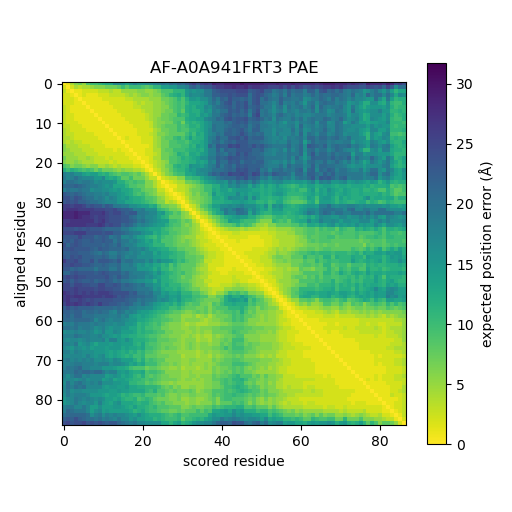11.291 13.143 -4.294 1.00 97.81 68 HIS A O 1
ATOM 505 N N . MET A 1 69 ? -11.983 11.384 -3.088 1.00 96.88 69 MET A N 1
ATOM 506 C CA . MET A 1 69 ? -10.785 11.329 -2.246 1.00 96.88 69 MET A CA 1
ATOM 507 C C . MET A 1 69 ? -9.596 10.798 -3.050 1.00 96.88 69 MET A C 1
ATOM 509 O O . MET A 1 69 ? -8.532 11.415 -3.031 1.00 96.88 69 MET A O 1
ATOM 513 N N . LYS A 1 70 ? -9.791 9.708 -3.808 1.00 96.94 70 LYS A N 1
ATOM 514 C CA . LYS A 1 70 ? -8.757 9.166 -4.708 1.00 96.94 70 LYS A CA 1
ATOM 515 C C . LYS A 1 70 ? -8.299 10.233 -5.702 1.00 96.94 70 LYS A C 1
ATOM 517 O O . LYS A 1 70 ? -7.105 10.485 -5.831 1.00 96.94 70 LYS A O 1
ATOM 522 N N . GLN A 1 71 ? -9.250 10.924 -6.331 1.00 97.25 71 GLN A N 1
ATOM 523 C CA . GLN A 1 71 ? -8.965 11.998 -7.282 1.00 97.25 71 GLN A CA 1
ATOM 524 C C . GLN A 1 71 ? -8.226 13.178 -6.646 1.00 97.25 71 GLN A C 1
ATOM 526 O O . GLN A 1 71 ? -7.325 13.723 -7.278 1.00 97.25 71 GLN A O 1
ATOM 531 N N . ALA A 1 72 ? -8.564 13.564 -5.411 1.00 97.69 72 ALA A N 1
ATOM 532 C CA . ALA A 1 72 ? -7.880 14.648 -4.711 1.00 97.69 72 ALA A CA 1
ATOM 533 C C . ALA A 1 72 ? -6.399 14.323 -4.462 1.00 97.69 72 ALA A C 1
ATOM 535 O O . ALA A 1 72 ? -5.542 15.158 -4.746 1.00 97.69 72 ALA A O 1
ATOM 536 N N . VAL A 1 73 ? -6.098 13.105 -3.996 1.00 97.12 73 VAL A N 1
ATOM 537 C CA . VAL A 1 73 ? -4.715 12.650 -3.770 1.00 97.12 73 VAL A CA 1
ATOM 538 C C . VAL A 1 73 ? -3.950 12.585 -5.089 1.00 97.12 73 VAL A C 1
ATOM 540 O O . VAL A 1 73 ? -2.891 13.196 -5.203 1.00 97.12 73 VAL A O 1
ATOM 543 N N . VAL A 1 74 ? -4.512 11.918 -6.105 1.00 96.62 74 VAL A N 1
ATOM 544 C CA . VAL A 1 74 ? -3.889 11.796 -7.434 1.00 96.62 74 VAL A CA 1
ATOM 545 C C . VAL A 1 74 ? -3.620 13.177 -8.032 1.00 96.62 74 VAL A C 1
ATOM 547 O O . VAL A 1 74 ? -2.526 13.435 -8.506 1.00 96.62 74 VAL A O 1
ATOM 550 N N . SER A 1 75 ? -4.560 14.118 -7.935 1.00 97.06 75 SER A N 1
ATOM 551 C CA . SER A 1 75 ? -4.378 15.465 -8.495 1.00 97.06 75 SER A CA 1
ATOM 552 C C . SER A 1 75 ? -3.238 16.260 -7.841 1.00 97.06 75 SER A C 1
ATOM 554 O O . SER A 1 75 ? -2.658 17.118 -8.505 1.00 97.06 75 SER A O 1
ATOM 556 N N . ILE A 1 76 ? -2.937 16.013 -6.560 1.00 97.56 76 ILE A N 1
ATOM 557 C CA . ILE A 1 76 ? -1.916 16.745 -5.793 1.00 97.56 76 ILE A CA 1
ATOM 558 C C . ILE A 1 76 ? -0.546 16.068 -5.887 1.00 97.56 76 ILE A C 1
ATOM 560 O O . ILE A 1 76 ? 0.446 16.751 -6.131 1.00 97.56 76 ILE A O 1
ATOM 564 N N . GLU A 1 77 ? -0.491 14.752 -5.686 1.00 96.62 77 GLU A N 1
ATOM 565 C CA . GLU A 1 77 ? 0.771 14.008 -5.591 1.00 96.62 77 GLU A CA 1
ATOM 566 C C . GLU A 1 77 ? 1.311 13.627 -6.975 1.00 96.62 77 GLU A C 1
ATOM 568 O O . GLU A 1 77 ? 2.498 13.795 -7.251 1.00 96.62 77 GLU A O 1
ATOM 573 N N . ASP A 1 78 ? 0.439 13.143 -7.866 1.00 96.06 78 ASP A N 1
ATOM 574 C CA . ASP A 1 78 ? 0.821 12.687 -9.201 1.00 96.06 78 ASP A CA 1
ATOM 575 C C . ASP A 1 78 ? -0.379 12.637 -10.160 1.00 96.06 78 ASP A C 1
ATOM 577 O O . ASP A 1 78 ? -1.054 11.620 -10.323 1.00 96.06 78 ASP A O 1
ATOM 581 N N . HIS A 1 79 ? -0.636 13.750 -10.849 1.00 95.31 79 HIS A N 1
ATOM 582 C CA . HIS A 1 79 ? -1.763 13.852 -11.782 1.00 95.31 79 HIS A CA 1
ATOM 583 C C . HIS A 1 79 ? -1.699 12.863 -12.962 1.00 95.31 79 HIS A C 1
ATOM 585 O O . HIS A 1 79 ? -2.711 12.665 -13.633 1.00 95.31 79 HIS A O 1
ATOM 591 N N . ARG A 1 80 ? -0.533 12.256 -13.231 1.00 94.50 80 ARG A N 1
ATOM 592 C CA . ARG A 1 80 ? -0.313 11.286 -14.316 1.00 94.50 80 ARG A CA 1
ATOM 593 C C . ARG A 1 80 ? -0.194 9.856 -13.810 1.00 94.50 80 ARG A C 1
ATOM 595 O O . ARG A 1 80 ? 0.127 8.974 -14.607 1.00 94.50 80 ARG A O 1
ATOM 602 N N . PHE A 1 81 ? -0.517 9.613 -12.543 1.00 94.06 81 PHE A N 1
ATOM 603 C CA . PHE A 1 81 ? -0.391 8.310 -11.901 1.00 94.06 81 PHE A CA 1
ATOM 604 C C . PHE A 1 81 ? -0.985 7.164 -12.735 1.00 94.06 81 PHE A C 1
ATOM 606 O O . PHE A 1 81 ? -0.363 6.118 -12.897 1.00 94.06 81 PHE A O 1
ATOM 613 N N . TYR A 1 82 ? -2.162 7.378 -13.335 1.00 93.50 82 TYR A N 1
ATOM 614 C CA . TYR A 1 82 ? -2.828 6.384 -14.188 1.00 93.50 82 TYR A CA 1
ATOM 615 C C . TYR A 1 82 ?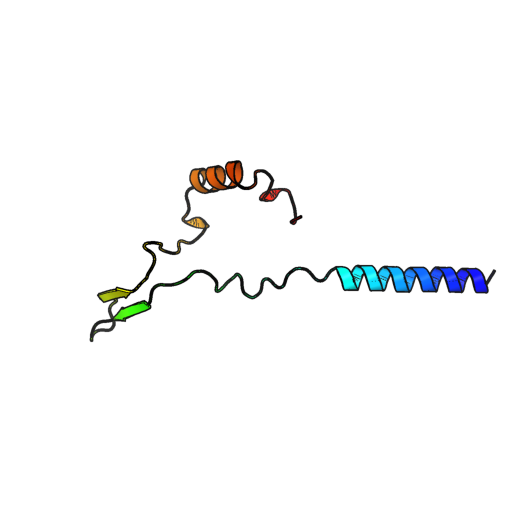 -2.355 6.372 -15.651 1.00 93.50 82 TYR A C 1
ATOM 617 O O . TYR A 1 82 ? -2.692 5.455 -16.397 1.00 93.50 82 TYR A O 1
ATOM 625 N N . GLU A 1 83 ? -1.607 7.383 -16.087 1.00 93.75 83 GLU A N 1
ATOM 626 C CA . GLU A 1 83 ? -1.166 7.551 -17.476 1.00 93.75 83 GLU A CA 1
ATOM 627 C C . GLU A 1 83 ? 0.253 7.027 -17.719 1.00 93.75 83 GLU A C 1
ATOM 629 O O . GLU A 1 83 ? 0.606 6.677 -18.849 1.00 93.75 83 GLU A O 1
ATOM 634 N N . HIS A 1 84 ? 1.094 6.992 -16.685 1.00 87.56 84 HIS A N 1
ATOM 635 C CA . HIS A 1 84 ? 2.492 6.592 -16.806 1.00 87.56 84 HIS A CA 1
ATOM 636 C C . HIS A 1 84 ? 2.805 5.281 -16.081 1.00 87.56 84 HIS A C 1
ATOM 638 O O . HIS A 1 84 ? 2.196 4.935 -15.076 1.00 87.56 84 HIS A O 1
ATOM 644 N N . HIS A 1 85 ? 3.823 4.569 -16.563 1.00 84.12 85 HIS A N 1
ATOM 645 C CA . HIS A 1 85 ? 4.232 3.264 -16.031 1.00 84.12 85 HIS A CA 1
ATOM 646 C C . HIS A 1 85 ? 5.390 3.378 -15.021 1.00 84.12 85 HIS A C 1
ATOM 648 O O . HIS A 1 85 ? 6.195 2.458 -14.897 1.00 84.12 85 HIS A O 1
ATOM 654 N N . GLY A 1 86 ? 5.486 4.516 -14.328 1.00 72.31 86 GLY A N 1
ATOM 655 C CA . GLY A 1 86 ? 6.626 4.886 -13.487 1.00 72.31 86 GLY A CA 1
ATOM 656 C C . GLY A 1 86 ? 7.564 5.890 -14.166 1.00 72.31 86 GLY A C 1
ATOM 657 O O . GLY A 1 86 ? 7.329 6.297 -15.307 1.00 72.31 86 GLY A O 1
ATOM 658 N N . ILE A 1 87 ? 8.595 6.306 -13.424 1.00 65.69 87 ILE A N 1
ATOM 659 C CA . ILE A 1 87 ? 9.684 7.184 -13.890 1.00 65.69 87 ILE A CA 1
ATOM 660 C C . ILE A 1 87 ? 10.753 6.352 -14.600 1.00 65.69 87 ILE A C 1
ATOM 662 O O . ILE A 1 87 ? 11.132 5.300 -14.038 1.00 65.69 87 ILE A O 1
#

Secondary structure (DSSP, 8-state):
-HHHHHHHHHHHHHHHHHHHHTT-----TTTTT-S-PPEEEE-TTS-EEEEE-SSS-----TTTS-HHHHHHHHHHH-TTTTT-S--

Sequence (87 aa):
MKLGLIIILAIAVVGAGSLLYFRQGADISHLENSLQQPTGIYDLDGNLASTITANKSEGVAIDEIPEHMKQAVVSIEDHRFYEHHGI

Radius of gyration: 25.04 Å; Cα contacts (8 Å, |Δi|>4): 34; chains: 1; bounding box: 47×33×73 Å

pLDDT: mean 85.46, std 11.82, range [56.25, 97.81]

Nearest PDB structures (foldseek):
  3zga-assembly1_A  TM=5.015E-01  e=1.064E-01  Listeria monocytogenes